Protein AF-A0A7V3DXK5-F1 (afdb_monomer_lite)

Sequence (74 aa):
MISFFEGSGNFLAVGSKNKISKNDIDKLTWLFSGAKYIEADELKGYFVGPRREMITPWSTNAVEITQNMGIAGI

Secondary structure (DSSP, 8-state):
-EEEEE-SS-EEEEE-SSPPPHHHHHHHHHHTTTPEEE--S---S------TTPPPHHHHHHHHHHHHTT-TT-

pLDDT: mean 94.56, std 2.75, range [82.88, 98.0]

Foldseek 3Di:
DWWWWAADVDIDIDDFPDDFDPVLVVVVCVVRVNTHTDPDPDDDDDDDDDDPPDDDPVNVVVQVVCVVVVNPGD

Radius of gyration: 11.97 Å; chains: 1; bounding box: 26×30×24 Å

Structure (mmCIF, N/CA/C/O backbone):
data_AF-A0A7V3DXK5-F1
#
_entry.id   AF-A0A7V3DXK5-F1
#
loop_
_atom_site.group_PDB
_atom_site.id
_atom_site.type_symbol
_atom_site.label_atom_id
_atom_site.label_alt_id
_atom_site.label_comp_id
_atom_site.label_asym_id
_atom_site.label_entity_id
_atom_site.label_seq_id
_atom_site.pdbx_PDB_ins_code
_atom_site.Cartn_x
_atom_site.Cartn_y
_atom_site.Cartn_z
_atom_site.occupancy
_atom_site.B_iso_or_equiv
_atom_site.auth_seq_id
_atom_site.auth_comp_id
_atom_site.auth_asym_id
_atom_site.auth_atom_id
_atom_site.pdbx_PDB_model_num
ATOM 1 N N . MET A 1 1 ? -6.099 -6.640 8.389 1.00 89.69 1 MET A N 1
ATOM 2 C CA . MET A 1 1 ? -6.503 -7.127 7.055 1.00 89.69 1 MET A CA 1
ATOM 3 C C . MET A 1 1 ? -5.395 -6.799 6.068 1.00 89.69 1 MET A C 1
ATOM 5 O O . MET A 1 1 ? -4.676 -5.833 6.296 1.00 89.69 1 MET A O 1
ATOM 9 N N . ILE A 1 2 ? -5.223 -7.608 5.024 1.00 93.50 2 ILE A N 1
ATOM 10 C CA . ILE A 1 2 ? -4.284 -7.323 3.932 1.00 93.50 2 ILE A CA 1
ATOM 11 C C . ILE A 1 2 ? -5.117 -7.105 2.673 1.00 93.50 2 ILE A C 1
ATOM 13 O O . ILE A 1 2 ? -6.072 -7.833 2.427 1.00 93.50 2 ILE A O 1
ATOM 17 N N . SER A 1 3 ? -4.798 -6.060 1.923 1.00 95.12 3 SER A N 1
ATOM 18 C CA . SER A 1 3 ? -5.415 -5.732 0.640 1.00 95.12 3 SER A CA 1
ATOM 19 C C . SER A 1 3 ? -4.343 -5.669 -0.433 1.00 95.12 3 SER A C 1
ATOM 21 O O . SER A 1 3 ? -3.253 -5.160 -0.176 1.00 95.12 3 SER A O 1
ATOM 23 N N . PHE A 1 4 ? -4.648 -6.177 -1.622 1.00 96.75 4 PHE A N 1
ATOM 24 C CA . PHE A 1 4 ? -3.676 -6.284 -2.703 1.00 96.75 4 PHE A CA 1
ATOM 25 C C . PHE A 1 4 ? -3.988 -5.299 -3.826 1.00 96.75 4 PHE A C 1
ATOM 27 O O . PHE A 1 4 ? -5.142 -5.137 -4.224 1.00 96.75 4 PHE A O 1
ATOM 34 N N . PHE A 1 5 ? -2.942 -4.663 -4.346 1.00 97.25 5 PHE A N 1
ATOM 35 C CA . PHE A 1 5 ? -3.003 -3.816 -5.530 1.00 97.25 5 PHE A CA 1
ATOM 36 C C . PHE A 1 5 ? -1.967 -4.289 -6.551 1.00 97.25 5 PHE A C 1
ATOM 38 O O . PHE A 1 5 ? -0.810 -4.536 -6.204 1.00 97.25 5 PHE A O 1
ATOM 45 N N . GLU A 1 6 ? -2.379 -4.410 -7.806 1.00 97.31 6 GLU A N 1
ATOM 46 C CA . GLU A 1 6 ? -1.524 -4.773 -8.934 1.00 97.31 6 GLU A CA 1
ATOM 47 C C . GLU A 1 6 ? -1.027 -3.512 -9.637 1.00 97.31 6 GLU A C 1
ATOM 49 O O . GLU A 1 6 ? -1.807 -2.772 -10.238 1.00 97.31 6 GLU A O 1
ATOM 54 N N . GLY A 1 7 ? 0.272 -3.252 -9.523 1.00 94.81 7 GLY A N 1
ATOM 55 C CA . GLY A 1 7 ? 0.958 -2.168 -10.213 1.00 94.81 7 GLY A CA 1
ATOM 56 C C . GLY A 1 7 ? 1.587 -2.622 -11.530 1.00 94.81 7 GLY A C 1
ATOM 57 O O . GLY A 1 7 ? 1.355 -3.721 -12.033 1.00 94.81 7 GL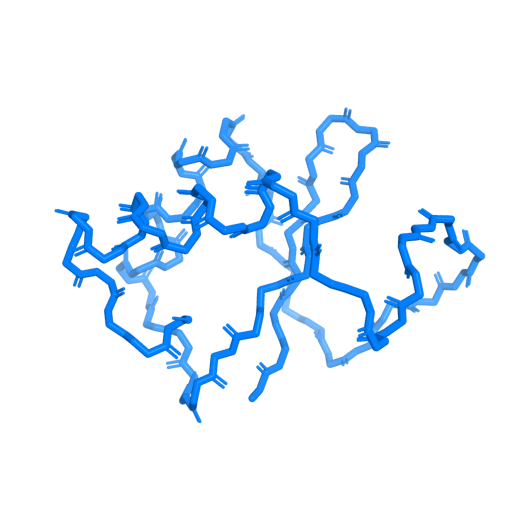Y A O 1
ATOM 58 N N . SER A 1 8 ? 2.441 -1.767 -12.093 1.00 92.12 8 SER A N 1
ATOM 59 C CA . SER A 1 8 ? 3.185 -2.082 -13.318 1.00 92.12 8 SER A CA 1
ATOM 60 C C . SER A 1 8 ? 4.387 -2.981 -13.016 1.00 92.12 8 SER A C 1
ATOM 62 O O . SER A 1 8 ? 5.512 -2.509 -12.871 1.00 92.12 8 SER A O 1
ATOM 64 N N . GLY A 1 9 ? 4.138 -4.289 -12.925 1.00 91.31 9 GLY A N 1
ATOM 65 C CA . GLY A 1 9 ? 5.171 -5.311 -12.712 1.00 91.31 9 GLY A CA 1
ATOM 66 C C . GLY A 1 9 ? 5.459 -5.639 -11.245 1.00 91.31 9 GLY A C 1
ATOM 67 O O . GLY A 1 9 ? 6.409 -6.363 -10.954 1.00 91.31 9 GLY A O 1
ATOM 68 N N . ASN A 1 10 ? 4.650 -5.131 -10.316 1.00 93.88 10 ASN A N 1
ATOM 69 C CA . ASN A 1 10 ? 4.758 -5.408 -8.890 1.00 93.88 10 ASN A CA 1
ATOM 70 C C . ASN A 1 10 ? 3.379 -5.524 -8.231 1.00 93.88 10 ASN A C 1
ATOM 72 O O . ASN A 1 10 ? 2.383 -5.002 -8.727 1.00 93.88 10 ASN A O 1
ATOM 76 N N . PHE A 1 11 ? 3.348 -6.172 -7.069 1.00 95.50 11 PHE A N 1
ATOM 77 C CA . PHE A 1 11 ? 2.181 -6.197 -6.196 1.00 95.50 11 PHE A CA 1
ATOM 78 C C . PHE A 1 11 ? 2.470 -5.391 -4.936 1.00 95.50 11 PHE A C 1
ATOM 80 O O . PHE A 1 11 ? 3.549 -5.495 -4.350 1.00 95.50 11 PHE A O 1
ATOM 87 N N . LEU A 1 12 ? 1.488 -4.605 -4.514 1.00 95.62 12 LEU A N 1
ATOM 88 C CA . LEU A 1 12 ? 1.506 -3.877 -3.256 1.00 95.62 12 LEU A CA 1
ATOM 89 C C . LEU A 1 12 ? 0.542 -4.563 -2.292 1.00 95.62 12 LEU A C 1
ATOM 91 O O . LEU A 1 12 ? -0.637 -4.734 -2.599 1.00 95.62 12 LEU A O 1
ATOM 95 N N . ALA A 1 13 ? 1.051 -4.953 -1.127 1.00 95.00 13 ALA A N 1
ATOM 96 C CA . ALA A 1 13 ? 0.252 -5.495 -0.038 1.00 95.00 13 ALA A CA 1
ATOM 97 C C . ALA A 1 13 ? 0.086 -4.417 1.036 1.00 95.00 13 ALA A C 1
ATOM 99 O O . ALA A 1 13 ? 1.051 -4.015 1.683 1.00 95.00 13 ALA A O 1
ATOM 100 N N . VAL A 1 14 ? -1.143 -3.943 1.214 1.00 95.38 14 VAL A N 1
ATOM 101 C CA . VAL A 1 14 ? -1.490 -2.898 2.177 1.00 95.38 14 VAL A CA 1
ATOM 102 C C . VAL A 1 14 ? -2.063 -3.549 3.425 1.00 95.38 14 VAL A C 1
ATOM 104 O O . VAL A 1 14 ? -3.155 -4.126 3.399 1.00 95.38 14 VAL A O 1
ATOM 107 N N . GLY A 1 15 ? -1.314 -3.464 4.521 1.00 94.94 15 GLY A N 1
ATOM 108 C CA . GLY A 1 15 ? -1.808 -3.814 5.846 1.00 94.94 15 GLY A CA 1
ATOM 109 C C . GLY A 1 15 ? -2.760 -2.735 6.353 1.00 94.94 15 GLY A C 1
ATOM 110 O O . GLY A 1 15 ? -2.505 -1.555 6.177 1.00 94.94 15 GLY A O 1
ATOM 111 N N . SER A 1 16 ? -3.876 -3.132 6.955 1.00 94.75 16 SER A N 1
ATOM 112 C CA . SER A 1 16 ? -4.830 -2.196 7.555 1.00 94.75 16 SER A CA 1
ATOM 113 C C . SER A 1 16 ? -5.515 -2.800 8.776 1.00 94.75 16 SER A C 1
ATOM 115 O O . SER A 1 16 ? -5.686 -4.019 8.878 1.00 94.75 16 SER A O 1
ATOM 117 N N . LYS A 1 17 ? -5.929 -1.960 9.728 1.00 94.62 17 LYS A N 1
ATOM 118 C CA . LYS A 1 17 ? -6.683 -2.407 10.913 1.00 94.62 17 LYS A CA 1
ATOM 119 C C . LYS A 1 17 ? -8.087 -2.903 10.547 1.00 94.62 17 LYS A C 1
ATOM 121 O O . LYS A 1 17 ? -8.524 -3.912 11.090 1.00 94.62 17 LYS A O 1
ATOM 126 N N . ASN A 1 18 ? -8.747 -2.235 9.600 1.00 90.88 18 ASN A N 1
ATOM 127 C CA . ASN A 1 18 ? -10.125 -2.495 9.165 1.00 90.88 18 ASN A CA 1
ATOM 128 C C . ASN A 1 18 ? -10.206 -2.640 7.638 1.00 90.88 18 ASN A C 1
ATOM 130 O O . ASN A 1 18 ? -9.244 -2.336 6.937 1.00 90.88 18 ASN A O 1
ATOM 134 N N . LYS A 1 19 ? -11.368 -3.051 7.115 1.00 90.75 19 LYS A N 1
ATOM 135 C CA . LYS A 1 19 ? -11.613 -3.080 5.666 1.00 90.75 19 LYS A CA 1
ATOM 136 C C . LYS A 1 19 ? -11.506 -1.662 5.094 1.00 90.75 19 LYS A C 1
ATOM 138 O O . LYS A 1 19 ? -12.127 -0.738 5.617 1.00 90.75 19 LYS A O 1
ATOM 143 N N . ILE A 1 20 ? -10.725 -1.512 4.028 1.00 93.88 20 ILE A N 1
ATOM 144 C CA . ILE A 1 20 ? -10.504 -0.226 3.361 1.00 93.88 20 ILE A CA 1
ATOM 145 C C . ILE A 1 20 ? -11.802 0.195 2.658 1.00 93.88 20 ILE A C 1
ATOM 147 O O . ILE A 1 20 ? -12.437 -0.609 1.971 1.00 93.88 20 ILE A O 1
ATOM 151 N N . SER A 1 21 ? -12.226 1.443 2.865 1.00 95.06 21 SER A N 1
ATOM 152 C CA . SER A 1 21 ? -13.434 1.980 2.236 1.00 95.06 21 SER A CA 1
ATOM 153 C C . SER A 1 21 ? -13.237 2.150 0.727 1.00 95.06 21 SER A C 1
ATOM 155 O O . SER A 1 21 ? -12.112 2.307 0.259 1.00 95.06 21 SER A O 1
ATOM 157 N N . LYS A 1 22 ? -14.323 2.186 -0.056 1.00 95.31 22 LYS A N 1
ATOM 158 C CA . LYS A 1 22 ? -14.226 2.424 -1.508 1.00 95.31 22 LYS A CA 1
ATOM 159 C C . LYS A 1 22 ? -13.509 3.743 -1.832 1.00 95.31 22 LYS A C 1
ATOM 161 O O . LYS A 1 22 ? -12.648 3.774 -2.698 1.00 95.31 22 LYS A O 1
ATOM 166 N N . ASN A 1 23 ? -13.809 4.795 -1.073 1.00 96.56 23 ASN A N 1
ATOM 167 C CA . ASN A 1 23 ? -13.162 6.096 -1.223 1.00 96.56 23 ASN A CA 1
ATOM 168 C C . ASN A 1 23 ? -11.648 6.029 -0.958 1.00 96.56 23 ASN A C 1
ATOM 170 O O . ASN A 1 23 ? -10.862 6.654 -1.664 1.00 96.56 23 ASN A O 1
ATOM 174 N N . ASP A 1 24 ? -11.224 5.257 0.044 1.00 97.06 24 ASP A N 1
ATOM 175 C CA . ASP A 1 24 ? -9.799 5.098 0.333 1.00 97.06 24 ASP A CA 1
ATOM 176 C C . ASP A 1 24 ? -9.112 4.175 -0.677 1.00 97.06 24 ASP A C 1
ATOM 178 O O . ASP A 1 24 ? -7.960 4.419 -1.016 1.00 97.06 24 ASP A O 1
ATOM 182 N N . ILE A 1 25 ? -9.812 3.180 -1.233 1.00 96.88 25 ILE A N 1
ATOM 183 C CA . ILE A 1 25 ? -9.316 2.390 -2.371 1.00 96.88 25 ILE A CA 1
ATOM 184 C C . ILE A 1 25 ? -9.046 3.300 -3.575 1.00 96.88 25 ILE A C 1
ATOM 186 O O . ILE A 1 25 ? -7.996 3.164 -4.200 1.00 96.88 25 ILE A O 1
ATOM 190 N N . ASP A 1 26 ? -9.931 4.253 -3.876 1.00 97.38 26 ASP A N 1
ATOM 191 C CA . ASP A 1 26 ? -9.735 5.197 -4.983 1.00 97.38 26 ASP A CA 1
ATOM 192 C C . ASP A 1 26 ? -8.514 6.107 -4.738 1.00 97.38 26 ASP A C 1
ATOM 194 O O . ASP A 1 26 ? -7.674 6.290 -5.624 1.00 97.38 26 ASP A O 1
ATOM 198 N N . LYS A 1 27 ? -8.339 6.611 -3.506 1.00 97.75 27 LYS A N 1
ATOM 199 C CA . LYS A 1 27 ? -7.139 7.376 -3.121 1.00 97.75 27 LYS A CA 1
ATOM 200 C C . LYS A 1 27 ? -5.860 6.544 -3.214 1.00 97.75 27 LYS A C 1
ATOM 202 O O . LYS A 1 27 ? -4.850 7.036 -3.709 1.00 97.75 27 LYS A O 1
ATOM 207 N N . LEU A 1 28 ? -5.885 5.300 -2.734 1.00 97.62 28 LEU A N 1
ATOM 208 C CA . LEU A 1 28 ? -4.740 4.388 -2.791 1.00 97.62 28 LEU A CA 1
ATOM 209 C C . LEU A 1 28 ? -4.392 4.029 -4.231 1.00 97.62 28 LEU A C 1
ATOM 211 O O . LEU A 1 28 ? -3.222 4.048 -4.591 1.00 97.62 28 LEU A O 1
ATOM 215 N N . THR A 1 29 ? -5.396 3.790 -5.072 1.00 97.44 29 THR A N 1
ATOM 216 C CA . THR A 1 29 ? -5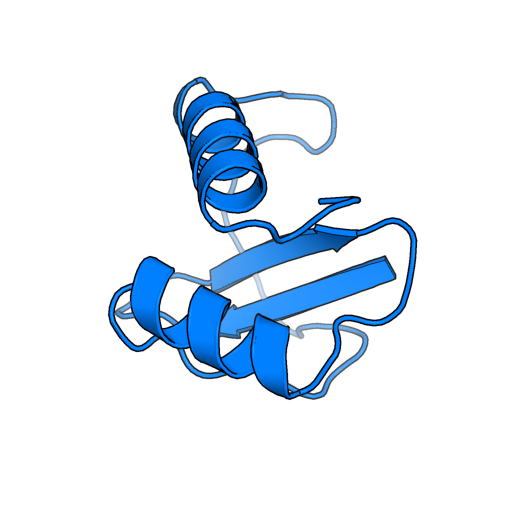.217 3.578 -6.513 1.00 97.44 29 THR A CA 1
ATOM 217 C C . THR A 1 29 ? -4.462 4.754 -7.130 1.00 97.44 29 THR A C 1
ATOM 219 O O . THR A 1 29 ? -3.501 4.550 -7.870 1.00 97.44 29 THR A O 1
ATOM 222 N N . TRP A 1 30 ? -4.827 5.990 -6.775 1.00 96.94 30 TRP A N 1
ATOM 223 C CA . TRP A 1 30 ? -4.104 7.181 -7.220 1.00 96.94 30 TRP A CA 1
ATOM 224 C C . TRP A 1 30 ? -2.669 7.246 -6.669 1.00 96.94 30 TRP A C 1
ATOM 226 O O . TRP A 1 30 ? -1.727 7.406 -7.445 1.00 96.94 30 TRP A O 1
ATOM 236 N N . LEU A 1 31 ? -2.481 7.051 -5.357 1.00 96.75 31 LEU A N 1
ATOM 237 C CA . LEU A 1 31 ? -1.160 7.052 -4.707 1.00 96.75 31 LEU A CA 1
ATOM 238 C C . LEU A 1 31 ? -0.213 5.999 -5.293 1.00 96.75 31 LEU A C 1
ATOM 240 O O . LEU A 1 31 ? 0.990 6.226 -5.409 1.00 96.75 31 LEU A O 1
ATOM 244 N N . PHE A 1 32 ? -0.755 4.858 -5.702 1.00 96.31 32 PHE A N 1
ATOM 245 C CA . PHE A 1 32 ? -0.016 3.752 -6.296 1.00 96.31 32 PHE A CA 1
ATOM 246 C C . PHE A 1 32 ? 0.072 3.843 -7.822 1.00 96.31 32 PHE A C 1
ATOM 248 O O . PHE A 1 32 ? 0.263 2.831 -8.491 1.00 96.31 32 PHE A O 1
ATOM 255 N N . SER A 1 33 ? -0.043 5.052 -8.383 1.00 95.88 33 SER A N 1
ATOM 256 C CA . SER A 1 33 ? 0.128 5.309 -9.819 1.00 95.88 33 SER A CA 1
ATOM 257 C C . SER A 1 33 ? -0.818 4.486 -10.705 1.00 95.88 33 SER A C 1
ATOM 259 O O . SER A 1 33 ? -0.427 3.983 -11.756 1.00 95.88 33 SER A O 1
ATOM 261 N N . GLY A 1 34 ? -2.074 4.344 -10.278 1.00 96.69 34 GLY A N 1
ATOM 262 C CA . GLY A 1 34 ? -3.114 3.617 -11.005 1.00 96.69 34 GLY A CA 1
ATOM 263 C C . GLY A 1 34 ? -3.130 2.107 -10.759 1.00 96.69 34 GLY A C 1
ATOM 264 O O . GLY A 1 34 ? -3.742 1.385 -11.544 1.00 96.69 34 GLY A O 1
ATOM 265 N N . ALA A 1 35 ? -2.475 1.617 -9.701 1.00 97.56 35 ALA A N 1
ATOM 266 C CA . ALA A 1 35 ? -2.491 0.195 -9.366 1.00 97.56 35 ALA A CA 1
ATOM 267 C C . ALA A 1 35 ? -3.921 -0.314 -9.121 1.00 97.56 35 ALA A C 1
ATOM 269 O O . ALA A 1 35 ? -4.706 0.298 -8.396 1.00 97.56 35 ALA A O 1
ATOM 270 N N . LYS A 1 36 ? -4.258 -1.463 -9.706 1.00 97.25 36 LYS A N 1
ATOM 271 C CA . LYS A 1 36 ? -5.607 -2.025 -9.665 1.00 97.25 36 LYS A CA 1
ATOM 272 C C . LYS A 1 36 ? -5.844 -2.767 -8.355 1.00 97.25 36 LYS A C 1
ATOM 274 O O . LYS A 1 36 ? -5.113 -3.700 -8.037 1.00 97.25 36 LYS A O 1
ATOM 279 N N . TYR A 1 37 ? -6.898 -2.403 -7.629 1.00 97.00 37 TYR A N 1
ATOM 280 C CA . TYR A 1 37 ? -7.336 -3.164 -6.460 1.00 97.00 37 TYR A CA 1
ATOM 281 C C . TYR A 1 37 ? -7.765 -4.586 -6.850 1.00 97.00 37 TYR A C 1
ATOM 283 O O . TYR A 1 37 ? -8.535 -4.777 -7.796 1.00 97.00 37 TYR A O 1
ATOM 291 N N . ILE A 1 38 ? -7.280 -5.574 -6.102 1.00 96.12 38 ILE A N 1
ATOM 292 C CA . ILE A 1 38 ? -7.646 -6.980 -6.252 1.00 96.12 38 ILE A CA 1
ATOM 293 C C . ILE A 1 38 ? -8.542 -7.366 -5.079 1.00 96.12 38 ILE A C 1
ATOM 295 O O . ILE A 1 38 ? -8.109 -7.389 -3.926 1.00 96.12 38 ILE A O 1
ATOM 299 N N . GLU A 1 39 ? -9.786 -7.722 -5.385 1.00 91.00 39 GLU A N 1
ATOM 300 C CA . GLU A 1 39 ? -10.732 -8.256 -4.406 1.00 91.00 39 GLU A CA 1
ATOM 301 C C . GLU A 1 39 ? -10.468 -9.756 -4.182 1.00 91.00 39 GLU A C 1
ATOM 303 O O . GLU A 1 39 ? -11.178 -10.620 -4.693 1.00 91.00 39 GLU A O 1
ATOM 308 N N . ALA A 1 40 ? -9.383 -10.061 -3.465 1.00 89.88 40 ALA A N 1
ATOM 309 C CA . ALA A 1 40 ? -8.993 -11.417 -3.085 1.00 89.88 40 ALA A CA 1
ATOM 310 C C . ALA A 1 40 ? -8.320 -11.438 -1.704 1.00 89.88 40 ALA A C 1
ATOM 312 O O . ALA A 1 40 ? -7.574 -10.521 -1.358 1.00 89.88 40 ALA A O 1
ATOM 313 N N . ASP A 1 41 ? -8.548 -12.512 -0.945 1.00 88.12 41 ASP A N 1
ATOM 314 C CA . ASP A 1 41 ? -7.927 -12.720 0.373 1.00 88.12 41 ASP A CA 1
ATOM 315 C C . ASP A 1 41 ? -6.494 -13.278 0.278 1.00 88.12 41 ASP A C 1
ATOM 317 O O . ASP A 1 41 ? -5.696 -13.120 1.202 1.00 88.12 41 ASP A O 1
ATOM 321 N N . GLU A 1 42 ? -6.145 -13.906 -0.848 1.00 91.69 42 GLU A N 1
ATOM 322 C CA . GLU A 1 42 ? -4.818 -14.460 -1.124 1.00 91.69 42 GLU A CA 1
ATOM 323 C C . GLU A 1 42 ? -4.414 -14.266 -2.593 1.00 91.69 42 GLU A C 1
ATOM 325 O O . GLU A 1 42 ? -5.257 -14.239 -3.491 1.00 91.69 42 GLU A O 1
ATOM 330 N N . LEU A 1 43 ? -3.103 -14.178 -2.844 1.00 92.44 43 LEU A N 1
ATOM 331 C CA . LEU A 1 43 ? -2.521 -14.208 -4.187 1.00 92.44 43 LEU A CA 1
ATOM 332 C C . LEU A 1 43 ? -1.774 -15.526 -4.393 1.00 92.44 43 LEU A C 1
ATOM 334 O O . LEU A 1 43 ? -0.922 -15.901 -3.586 1.00 92.44 43 LEU A O 1
ATOM 338 N N . LYS A 1 44 ? -2.067 -16.220 -5.494 1.00 93.38 44 LYS A N 1
ATOM 339 C CA . LYS A 1 44 ? -1.411 -17.486 -5.848 1.00 93.38 44 LYS A CA 1
ATOM 340 C C . LYS A 1 44 ? -0.214 -17.231 -6.753 1.00 93.38 44 LYS A C 1
ATOM 342 O O . LYS A 1 44 ? -0.338 -16.537 -7.757 1.00 93.38 44 LYS A O 1
ATOM 347 N N . GLY A 1 45 ? 0.924 -17.835 -6.423 1.00 92.69 45 GLY A N 1
ATOM 348 C CA . GLY A 1 45 ? 2.144 -17.749 -7.221 1.00 92.69 45 GLY A CA 1
ATOM 349 C C . GLY A 1 45 ? 3.400 -17.644 -6.366 1.00 92.69 45 GLY A C 1
ATOM 350 O O . GLY A 1 45 ? 3.355 -17.779 -5.144 1.00 92.69 45 GLY A O 1
ATOM 351 N N . TYR A 1 46 ? 4.524 -17.397 -7.033 1.00 93.81 46 TYR A N 1
ATOM 352 C CA . TYR A 1 46 ? 5.797 -17.109 -6.384 1.00 93.81 46 TYR A CA 1
ATOM 353 C C . TYR A 1 46 ? 6.060 -15.609 -6.451 1.00 93.81 46 TYR A C 1
ATOM 355 O O . TYR A 1 46 ? 6.079 -15.027 -7.534 1.00 93.81 46 TYR A O 1
ATOM 363 N N . PHE A 1 47 ? 6.279 -14.995 -5.292 1.00 93.19 47 PHE A N 1
ATOM 364 C CA . PHE A 1 47 ? 6.537 -13.565 -5.164 1.00 93.19 47 PHE A CA 1
ATOM 365 C C . PHE A 1 47 ? 7.869 -13.350 -4.454 1.00 93.19 47 PHE A C 1
ATOM 367 O O . PHE A 1 47 ? 8.239 -14.109 -3.557 1.00 93.19 47 PHE A O 1
ATOM 374 N N . VAL A 1 48 ? 8.585 -12.300 -4.849 1.00 93.56 48 VAL A N 1
ATOM 375 C CA . VAL A 1 48 ? 9.832 -11.878 -4.209 1.00 93.56 48 VAL A CA 1
ATOM 376 C C . VAL A 1 48 ? 9.577 -10.549 -3.520 1.00 93.56 48 VAL A C 1
ATOM 378 O O . VAL A 1 48 ? 9.041 -9.623 -4.124 1.00 93.56 48 VAL A O 1
ATOM 381 N N . GLY A 1 49 ? 9.963 -10.452 -2.253 1.00 92.44 49 GLY A N 1
ATOM 382 C CA . GLY A 1 49 ? 9.783 -9.241 -1.470 1.00 92.44 49 GLY A CA 1
ATOM 383 C C . GLY A 1 49 ? 10.598 -9.253 -0.179 1.00 92.44 49 GLY A C 1
ATOM 384 O O . GLY A 1 49 ? 11.325 -10.216 0.092 1.00 92.44 49 GLY A O 1
ATOM 385 N N . PRO A 1 50 ? 10.495 -8.179 0.618 1.00 91.81 50 PRO A N 1
ATOM 386 C CA . PRO A 1 50 ? 11.093 -8.115 1.944 1.00 91.81 50 PRO A CA 1
ATOM 387 C C . PRO A 1 50 ? 10.603 -9.257 2.840 1.00 91.81 50 PRO A C 1
ATOM 389 O O . PRO A 1 50 ? 9.507 -9.791 2.660 1.00 91.81 50 PRO A O 1
ATOM 392 N N . ARG A 1 51 ? 11.404 -9.614 3.849 1.00 90.69 51 ARG A N 1
ATOM 393 C CA . ARG A 1 51 ? 10.944 -10.540 4.893 1.00 90.69 51 ARG A CA 1
ATOM 394 C C . ARG A 1 51 ? 9.781 -9.907 5.647 1.00 90.69 51 ARG A C 1
ATOM 396 O O . ARG A 1 51 ? 9.789 -8.702 5.875 1.00 90.69 51 ARG A O 1
ATOM 403 N N . ARG A 1 52 ? 8.825 -10.725 6.088 1.00 82.88 52 ARG A N 1
ATOM 404 C CA . ARG A 1 52 ? 7.630 -10.263 6.808 1.00 82.88 52 ARG A CA 1
ATOM 405 C C . ARG A 1 52 ? 7.970 -9.418 8.042 1.00 82.88 52 ARG A C 1
ATOM 407 O O . ARG A 1 52 ? 7.245 -8.488 8.366 1.00 82.88 52 ARG A O 1
ATOM 414 N N . GLU A 1 53 ? 9.066 -9.739 8.720 1.00 90.50 53 GLU A N 1
ATOM 415 C CA . GLU A 1 53 ? 9.537 -9.046 9.922 1.00 90.50 53 GLU A CA 1
ATOM 416 C C . GLU A 1 53 ? 10.328 -7.757 9.617 1.00 90.50 53 GLU A C 1
ATOM 418 O O . GLU A 1 53 ? 10.726 -7.051 10.541 1.00 90.50 53 GLU A O 1
ATOM 423 N N . MET A 1 54 ? 10.596 -7.447 8.344 1.00 92.94 54 MET A N 1
ATOM 424 C CA . MET A 1 54 ? 11.404 -6.301 7.931 1.00 92.94 54 MET A CA 1
ATOM 425 C C . MET A 1 54 ? 10.522 -5.111 7.551 1.00 92.94 54 MET A C 1
ATOM 427 O O . MET A 1 54 ? 9.639 -5.222 6.705 1.00 92.94 54 MET A O 1
ATOM 431 N N . ILE A 1 55 ? 10.832 -3.945 8.115 1.00 93.19 55 ILE A N 1
ATOM 432 C CA . ILE A 1 55 ? 10.254 -2.665 7.697 1.00 93.19 55 ILE A CA 1
ATOM 433 C C . ILE A 1 55 ? 11.252 -1.983 6.766 1.00 93.19 55 ILE A C 1
ATOM 435 O O . ILE A 1 55 ? 12.406 -1.760 7.131 1.00 93.19 55 ILE A O 1
ATOM 439 N N . THR A 1 56 ? 10.819 -1.668 5.549 1.00 95.69 56 THR A N 1
ATOM 440 C CA . THR A 1 56 ? 11.654 -0.952 4.576 1.00 95.69 56 THR A CA 1
ATOM 441 C C . THR A 1 56 ? 11.471 0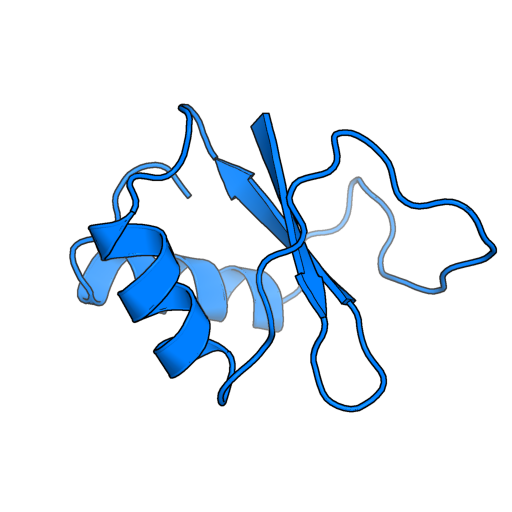.563 4.723 1.00 95.69 56 THR A C 1
ATOM 443 O O . THR A 1 56 ? 10.363 1.006 5.038 1.00 95.69 56 THR A O 1
ATOM 446 N N . PRO A 1 57 ? 12.492 1.387 4.421 1.00 96.19 57 PRO A N 1
ATOM 447 C CA . PRO A 1 57 ? 12.319 2.841 4.376 1.00 96.19 57 PRO A CA 1
ATOM 448 C C . PRO A 1 57 ? 11.197 3.277 3.423 1.00 96.19 57 PRO A C 1
ATOM 450 O O . PRO A 1 57 ? 10.448 4.201 3.721 1.00 96.19 57 PRO A O 1
ATOM 453 N N . TRP A 1 58 ? 11.023 2.557 2.307 1.00 94.31 58 TRP A N 1
ATOM 454 C CA . TRP A 1 58 ? 9.923 2.796 1.374 1.00 94.31 58 TRP A CA 1
ATOM 455 C C . TRP A 1 58 ? 8.554 2.595 2.037 1.00 94.31 58 TRP A C 1
ATOM 457 O O . TRP A 1 58 ? 7.691 3.461 1.923 1.00 94.31 58 TRP A O 1
ATOM 467 N N . SER A 1 59 ? 8.366 1.493 2.776 1.00 95.25 59 SER A N 1
ATOM 468 C CA . SER A 1 59 ? 7.104 1.233 3.480 1.00 95.25 59 SER A CA 1
ATOM 469 C C . SER A 1 59 ? 6.820 2.258 4.576 1.00 95.25 59 SER A C 1
ATOM 471 O O . SER A 1 59 ? 5.667 2.639 4.737 1.00 95.25 59 SER A O 1
ATOM 473 N N . THR A 1 60 ? 7.844 2.754 5.280 1.00 96.44 60 THR A N 1
ATOM 474 C CA . THR A 1 60 ? 7.667 3.829 6.271 1.00 96.44 60 THR A CA 1
ATOM 475 C C . THR A 1 60 ? 7.116 5.091 5.609 1.00 96.44 60 THR A C 1
ATOM 477 O O . THR A 1 60 ? 6.073 5.593 6.019 1.00 96.44 60 THR A O 1
ATOM 480 N N . ASN A 1 61 ? 7.743 5.538 4.517 1.00 97.38 61 ASN A N 1
ATOM 481 C CA . ASN A 1 61 ? 7.297 6.727 3.789 1.00 97.38 61 ASN A CA 1
ATOM 482 C C . ASN A 1 61 ? 5.893 6.540 3.187 1.00 97.38 61 ASN A C 1
ATOM 484 O O . ASN A 1 61 ? 5.085 7.465 3.187 1.00 97.38 61 ASN A O 1
ATOM 488 N N . ALA A 1 62 ? 5.582 5.342 2.679 1.00 96.12 62 ALA A N 1
ATOM 489 C CA . ALA A 1 62 ? 4.263 5.036 2.133 1.00 96.12 62 ALA A CA 1
ATOM 490 C C . ALA A 1 62 ? 3.165 5.174 3.201 1.00 96.12 62 ALA A C 1
ATOM 492 O O . ALA A 1 62 ? 2.139 5.803 2.941 1.00 96.12 62 ALA A O 1
ATOM 493 N N . VAL A 1 63 ? 3.399 4.653 4.411 1.00 96.75 63 VAL A N 1
ATOM 494 C CA . VAL A 1 63 ? 2.470 4.797 5.542 1.00 96.75 63 VAL A CA 1
ATOM 495 C C . VAL A 1 63 ? 2.260 6.275 5.885 1.00 96.75 63 VAL A C 1
ATOM 497 O O . VAL A 1 63 ? 1.117 6.724 5.971 1.00 96.75 63 VAL A O 1
ATOM 500 N N . GLU A 1 64 ? 3.324 7.071 5.987 1.00 97.75 64 GLU A N 1
ATOM 501 C CA . GLU A 1 64 ? 3.219 8.512 6.269 1.00 97.75 64 GLU A CA 1
ATOM 502 C C . GLU A 1 64 ? 2.398 9.265 5.208 1.00 97.75 64 GLU A C 1
ATOM 504 O O . GLU A 1 64 ? 1.536 10.082 5.541 1.00 97.75 64 GLU A O 1
ATOM 509 N N . ILE A 1 65 ? 2.592 8.951 3.923 1.00 98.00 65 ILE A N 1
ATOM 510 C CA . ILE A 1 65 ? 1.815 9.546 2.828 1.00 98.00 65 ILE A CA 1
ATOM 511 C C . ILE A 1 65 ? 0.328 9.183 2.944 1.00 98.00 65 ILE A C 1
ATOM 513 O O . ILE A 1 65 ? -0.528 10.052 2.762 1.00 98.00 65 ILE A O 1
ATOM 517 N N . THR A 1 66 ? -0.006 7.932 3.283 1.00 97.19 66 THR A N 1
ATOM 518 C CA . THR A 1 66 ? -1.414 7.537 3.472 1.00 97.19 66 THR A CA 1
ATOM 519 C C . THR A 1 66 ? -2.079 8.306 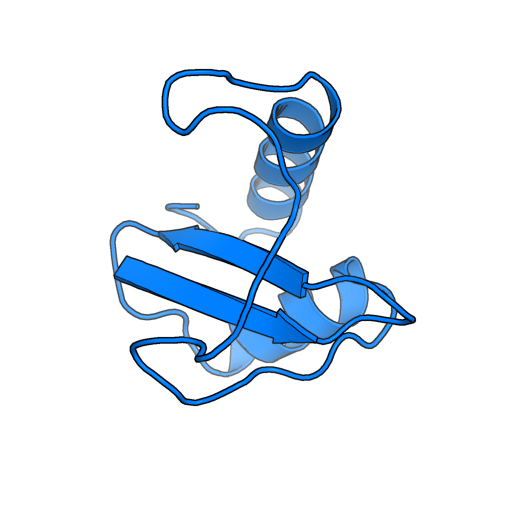4.615 1.00 97.19 66 THR A C 1
ATOM 521 O O . THR A 1 66 ? -3.209 8.776 4.455 1.00 97.19 66 THR A O 1
ATOM 524 N N . GLN A 1 67 ? -1.357 8.542 5.715 1.00 95.62 67 GLN A N 1
ATOM 525 C CA . GLN A 1 67 ? -1.849 9.337 6.841 1.00 95.62 67 GLN A CA 1
ATOM 526 C C . GLN A 1 67 ? -2.066 10.803 6.448 1.00 95.62 67 GLN A C 1
ATOM 528 O O . GLN A 1 67 ? -3.125 11.361 6.741 1.00 95.62 67 GLN A O 1
ATOM 533 N N . ASN A 1 68 ? -1.129 11.402 5.705 1.00 96.88 68 ASN A N 1
ATOM 534 C CA . ASN A 1 68 ? -1.268 12.763 5.175 1.00 96.88 68 ASN A CA 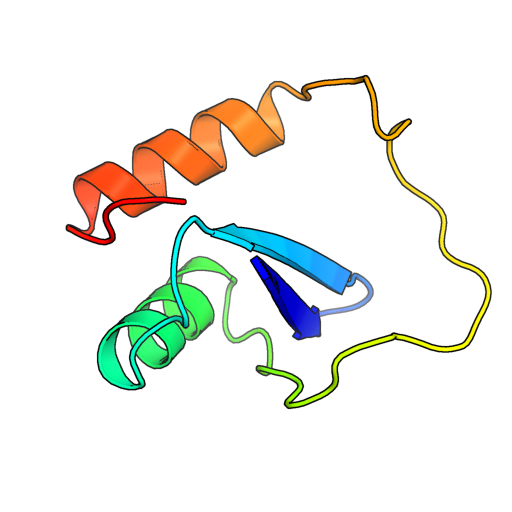1
ATOM 535 C C . ASN A 1 68 ? -2.471 12.913 4.223 1.00 96.88 68 ASN A C 1
ATOM 537 O O . ASN A 1 68 ? -3.080 13.978 4.158 1.00 96.88 68 ASN A O 1
ATOM 541 N N . MET A 1 69 ? -2.864 11.840 3.529 1.00 96.50 69 MET A N 1
ATOM 542 C CA . MET A 1 69 ? -4.060 11.784 2.671 1.00 96.50 69 MET A CA 1
ATOM 543 C C . MET A 1 69 ? -5.367 11.482 3.432 1.00 96.50 69 MET A C 1
ATOM 545 O O . MET A 1 69 ? -6.429 11.263 2.826 1.00 96.50 69 MET A O 1
ATOM 549 N N . GLY A 1 70 ? -5.306 11.463 4.765 1.00 95.62 70 GLY A N 1
ATOM 550 C CA . GLY A 1 70 ? -6.442 11.187 5.639 1.00 95.62 70 GLY A CA 1
ATOM 551 C C . GLY A 1 70 ? -6.907 9.732 5.598 1.00 95.62 70 GLY A C 1
ATOM 552 O O . GLY A 1 70 ? -8.070 9.467 5.890 1.00 95.62 70 GLY A O 1
ATOM 553 N N . ILE A 1 71 ? -6.037 8.797 5.204 1.00 96.25 71 ILE A N 1
ATOM 554 C CA . ILE A 1 71 ? -6.313 7.358 5.225 1.00 96.25 71 ILE A CA 1
ATOM 555 C C . ILE A 1 71 ? -5.711 6.794 6.512 1.00 96.25 71 ILE A C 1
ATOM 557 O O . ILE A 1 71 ? -4.512 6.542 6.607 1.00 96.25 71 ILE A O 1
ATOM 561 N N . ALA A 1 72 ? -6.544 6.645 7.539 1.00 91.38 72 ALA A N 1
ATOM 562 C CA . ALA A 1 72 ? -6.100 6.198 8.853 1.00 91.38 72 ALA A CA 1
ATOM 563 C C . ALA A 1 72 ? -6.111 4.668 8.982 1.00 91.38 72 ALA A C 1
ATOM 565 O O . ALA A 1 72 ? -7.006 3.986 8.485 1.00 91.38 72 ALA A O 1
ATOM 566 N N . GLY A 1 73 ? -5.163 4.131 9.754 1.00 91.69 73 GLY A N 1
ATOM 567 C CA . GLY A 1 73 ? -5.148 2.714 10.125 1.00 91.69 73 GLY A CA 1
ATOM 56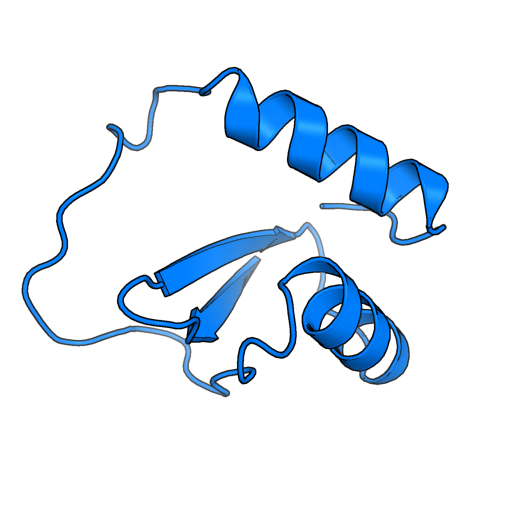8 C C . GLY A 1 73 ? -4.487 1.780 9.113 1.00 91.69 73 GLY A C 1
ATOM 569 O O . GLY A 1 73 ? -4.706 0.572 9.230 1.00 91.69 73 GLY A O 1
ATOM 570 N N . ILE A 1 74 ? -3.711 2.336 8.178 1.00 93.25 74 ILE A N 1
ATOM 571 C CA . ILE A 1 74 ? -2.665 1.653 7.400 1.00 93.25 74 ILE A CA 1
ATOM 572 C C . ILE A 1 74 ? -1.352 1.701 8.187 1.00 93.25 74 ILE A C 1
ATOM 574 O O . ILE A 1 74 ? -1.107 2.743 8.843 1.00 93.25 74 ILE A O 1
#